Protein AF-A0A519FGU5-F1 (afdb_monomer)

Foldseek 3Di:
DVPVVVCVVCVVVCVVVCCVPVVVVVVVVVCCQWPDDPVCRPHTHGNGNVSVVCLVPPPVNVVVVVLVCCLVVLLVVLLVVVVVVVCVVLVDDDPCSVVVVCVQLVLLPDDLVNLVCCCQPAAQPCPHHPVVVVQVVVVHRRDNCCPPPVSVSSSVSSSSSD

Radius of gyration: 24.1 Å; Cα contacts (8 Å, |Δi|>4): 110; chains: 1; bounding box: 49×67×55 Å

Nearest PDB structures (foldseek):
  8hps-assembly1_A  TM=8.426E-01  e=1.536E-05  Mycolicibacterium smegmatis MC2 155
  8ja7-assembly1_A  TM=8.910E-01  e=4.739E-05  Mycobacterium tuberculosis H37Rv
  7cad-assembly1_A  TM=8.707E-01  e=2.489E-05  Mycolicibacterium smegmatis MC2 155
  8y5f-assembly1_C  TM=5.371E-01  e=7.427E-01  Escherichia coli
  8hpn-assembly1_B  TM=3.137E-01  e=3.920E+00  Mycolicibacterium smegmatis MC2 155

Sequence (162 aa):
MKRLLPRSLMAPAVLTLFLWMIVPLVMTIYFSFVNYNLLQPGERTFAGLENFHYFITDPDFWPSVANTLLLIGSVIVITVVLGVGLALLVNEPFPGQGIVRVLLISPFFVMPAVNALLWKHMMMNPIYGILADVWRAFGAQPVDWMTDLPLFSVILMVAWQW

Mean predicted aligned error: 6.42 Å

Structure (mmCIF, N/CA/C/O backbone):
data_AF-A0A519FGU5-F1
#
_entry.id   AF-A0A519FGU5-F1
#
loop_
_atom_site.group_PDB
_atom_site.id
_atom_site.type_symbol
_atom_site.label_atom_id
_atom_site.label_alt_id
_atom_site.label_comp_id
_atom_site.label_asym_id
_atom_site.label_entity_id
_atom_site.label_seq_id
_atom_site.pdbx_PDB_ins_code
_atom_site.Cartn_x
_atom_site.Cartn_y
_atom_site.Cartn_z
_atom_site.occupancy
_atom_site.B_iso_or_equiv
_atom_site.auth_seq_id
_atom_site.auth_comp_id
_atom_site.auth_asym_id
_atom_site.auth_atom_id
_atom_site.pdbx_PDB_model_num
ATOM 1 N N . MET A 1 1 ? 10.930 43.336 -11.722 1.00 56.72 1 MET A N 1
ATOM 2 C CA . MET A 1 1 ? 11.893 42.769 -10.741 1.00 56.72 1 MET A CA 1
ATOM 3 C C . MET A 1 1 ? 11.263 41.985 -9.576 1.00 56.72 1 MET A C 1
ATOM 5 O O . MET A 1 1 ? 11.883 41.028 -9.139 1.00 56.72 1 MET A O 1
ATOM 9 N N . LYS A 1 2 ? 10.031 42.270 -9.114 1.00 59.69 2 LYS A N 1
ATOM 10 C CA . LYS A 1 2 ? 9.394 41.591 -7.952 1.00 59.69 2 LYS A CA 1
ATOM 11 C C . LYS A 1 2 ? 9.115 40.070 -8.082 1.00 59.69 2 LYS A C 1
ATOM 13 O O . LYS A 1 2 ? 8.743 39.447 -7.101 1.00 59.69 2 LYS A O 1
ATOM 18 N N . ARG A 1 3 ? 9.305 39.457 -9.262 1.00 64.00 3 ARG A N 1
ATOM 19 C CA . ARG A 1 3 ? 9.135 38.001 -9.497 1.00 64.00 3 ARG A CA 1
ATOM 20 C C . ARG A 1 3 ? 10.451 37.222 -9.656 1.00 64.00 3 ARG A C 1
ATOM 22 O O . ARG A 1 3 ? 10.409 36.001 -9.735 1.00 64.00 3 ARG A O 1
ATOM 29 N N . LEU A 1 4 ? 11.599 37.905 -9.722 1.00 69.25 4 LEU A N 1
ATOM 30 C CA . LEU A 1 4 ? 12.907 37.258 -9.916 1.00 69.25 4 LEU A CA 1
ATOM 31 C C . LEU A 1 4 ? 13.472 36.714 -8.598 1.00 69.25 4 LEU A C 1
ATOM 33 O O . LEU A 1 4 ? 13.918 35.576 -8.576 1.00 69.25 4 LEU A O 1
ATOM 37 N N . LEU A 1 5 ? 13.341 37.474 -7.503 1.00 72.62 5 LEU A N 1
ATOM 38 C CA . LEU A 1 5 ? 13.802 37.076 -6.165 1.00 72.62 5 LEU A CA 1
ATOM 39 C C . LEU A 1 5 ? 13.162 35.765 -5.658 1.00 72.62 5 LEU A C 1
ATOM 41 O O . LEU A 1 5 ? 13.902 34.882 -5.236 1.00 72.62 5 LEU A O 1
ATOM 45 N N . PRO A 1 6 ? 11.832 35.550 -5.754 1.00 75.19 6 PRO A N 1
ATOM 46 C CA . PRO A 1 6 ? 11.240 34.273 -5.347 1.00 75.19 6 PRO A CA 1
ATOM 47 C C . PRO A 1 6 ? 11.722 33.094 -6.203 1.00 75.19 6 PRO A C 1
ATOM 49 O O . PRO A 1 6 ? 11.947 32.004 -5.690 1.00 75.19 6 PRO A O 1
ATOM 52 N N . ARG A 1 7 ? 11.919 33.302 -7.513 1.00 79.75 7 ARG A N 1
ATOM 53 C CA . ARG A 1 7 ? 12.374 32.250 -8.439 1.00 79.75 7 ARG A CA 1
ATOM 54 C C . ARG A 1 7 ? 13.822 31.850 -8.187 1.00 79.75 7 ARG A C 1
ATOM 56 O O . ARG A 1 7 ? 14.113 30.662 -8.201 1.00 79.75 7 ARG A O 1
ATOM 63 N N . SER A 1 8 ? 14.706 32.809 -7.915 1.00 83.31 8 SER A N 1
ATOM 64 C CA . SER A 1 8 ? 16.100 32.517 -7.568 1.00 83.31 8 SER A CA 1
ATOM 65 C C . SER A 1 8 ? 16.234 31.824 -6.212 1.00 83.31 8 SER A C 1
ATOM 67 O O . SER A 1 8 ? 17.121 30.998 -6.055 1.00 83.31 8 SER A O 1
ATOM 69 N N . LEU A 1 9 ? 15.340 32.109 -5.256 1.00 90.38 9 LEU A N 1
ATOM 70 C CA . LEU A 1 9 ? 15.316 31.424 -3.957 1.00 90.38 9 LEU A CA 1
ATOM 71 C C . LEU A 1 9 ? 14.767 29.990 -4.054 1.00 90.38 9 LEU A C 1
ATOM 73 O O . LEU A 1 9 ? 15.223 29.116 -3.327 1.00 90.38 9 LEU A O 1
ATOM 77 N N . MET A 1 10 ? 13.826 29.727 -4.969 1.00 91.00 10 MET A N 1
ATOM 78 C CA . MET A 1 10 ? 13.310 28.374 -5.228 1.00 91.00 10 MET A CA 1
ATOM 79 C C . MET A 1 10 ? 14.221 27.540 -6.140 1.00 91.00 10 MET A C 1
ATOM 81 O O . MET A 1 10 ? 14.167 26.312 -6.093 1.00 91.00 10 MET A O 1
ATOM 85 N N . ALA A 1 11 ? 15.054 28.183 -6.966 1.00 92.31 11 ALA A N 1
ATOM 86 C CA . ALA A 1 11 ? 15.873 27.508 -7.971 1.00 92.31 11 ALA A CA 1
ATOM 87 C C . ALA A 1 11 ? 16.759 26.375 -7.409 1.00 92.31 11 ALA A C 1
ATOM 89 O O . ALA A 1 11 ? 16.743 25.306 -8.014 1.00 92.31 11 ALA A O 1
ATOM 90 N N . PRO A 1 12 ? 17.461 26.513 -6.262 1.00 93.12 12 PRO A N 1
ATOM 91 C CA . PRO A 1 12 ? 18.288 25.432 -5.720 1.00 93.12 12 PRO A CA 1
ATOM 92 C C . PRO A 1 12 ? 17.474 24.202 -5.309 1.00 93.12 12 PRO A C 1
ATOM 94 O O . PRO A 1 12 ? 17.889 23.076 -5.575 1.00 93.12 12 PRO A O 1
ATOM 97 N N . ALA A 1 13 ? 16.294 24.404 -4.713 1.00 94.12 13 ALA A N 1
ATOM 98 C CA . ALA A 1 13 ? 15.415 23.314 -4.297 1.00 94.12 13 ALA A CA 1
ATOM 99 C C . ALA A 1 13 ? 14.816 22.598 -5.513 1.00 94.12 13 ALA A C 1
ATOM 101 O O . ALA A 1 13 ? 14.890 21.375 -5.609 1.00 94.12 13 ALA A O 1
ATOM 102 N N . VAL A 1 14 ? 14.288 23.361 -6.476 1.00 94.00 14 VAL A N 1
ATOM 103 C CA . VAL A 1 14 ? 13.708 22.810 -7.709 1.00 94.00 14 VAL A CA 1
ATOM 104 C C . VAL A 1 14 ? 14.760 22.054 -8.511 1.00 94.00 14 VAL A C 1
ATOM 106 O O . VAL A 1 14 ? 14.498 20.941 -8.950 1.00 94.00 14 VAL A O 1
ATOM 109 N N . LEU A 1 15 ? 15.953 22.625 -8.677 1.00 94.81 15 LEU A N 1
ATOM 110 C CA . LEU A 1 15 ? 17.024 22.003 -9.448 1.00 94.81 15 LEU A CA 1
ATOM 111 C C . LEU A 1 15 ? 17.525 20.721 -8.777 1.00 94.81 15 LEU A C 1
ATOM 113 O O . LEU A 1 15 ? 17.690 19.712 -9.454 1.00 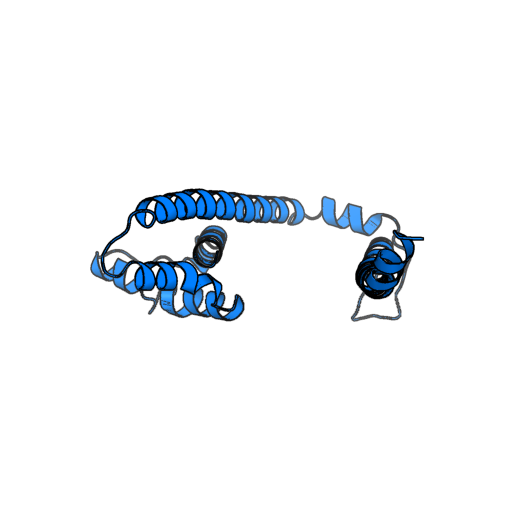94.81 15 LEU A O 1
ATOM 117 N N . THR A 1 16 ? 17.687 20.729 -7.451 1.00 95.31 16 THR A N 1
ATOM 118 C CA . THR A 1 16 ? 18.075 19.527 -6.696 1.00 95.31 16 THR A CA 1
ATOM 119 C C . THR A 1 16 ? 17.025 18.425 -6.818 1.00 95.31 16 THR A C 1
ATOM 121 O O . THR A 1 16 ? 17.368 17.303 -7.181 1.00 95.31 16 THR A O 1
ATOM 124 N N . LEU A 1 17 ? 15.745 18.735 -6.580 1.00 95.81 17 LEU A N 1
ATOM 125 C CA . LEU A 1 17 ? 14.655 17.759 -6.697 1.00 95.81 17 LEU A CA 1
ATOM 126 C C . LEU A 1 17 ? 14.515 17.231 -8.128 1.00 95.81 17 LEU A C 1
ATOM 128 O O . LEU A 1 17 ? 14.318 16.035 -8.333 1.00 95.81 17 LEU A O 1
ATOM 132 N N . PHE A 1 18 ? 14.654 18.112 -9.119 1.00 95.62 18 PHE A N 1
ATOM 133 C CA . PHE A 1 18 ? 14.574 17.740 -10.524 1.00 95.62 18 PHE A CA 1
ATOM 134 C C . PHE A 1 18 ? 15.705 16.791 -10.915 1.00 95.62 18 PHE A C 1
ATOM 136 O O . PHE A 1 18 ? 15.436 15.743 -11.496 1.00 95.62 18 PHE A O 1
ATOM 143 N N . LEU A 1 19 ? 16.952 17.113 -10.558 1.00 95.88 19 LEU A N 1
ATOM 144 C CA . LEU A 1 19 ? 18.099 16.244 -10.824 1.00 95.88 19 LEU A CA 1
ATOM 145 C C . LEU A 1 19 ? 17.962 14.899 -10.106 1.00 95.88 19 LEU A C 1
ATOM 147 O O . LEU A 1 19 ? 18.179 13.853 -10.715 1.00 95.88 19 LEU A O 1
ATOM 151 N N . TRP A 1 20 ? 17.537 14.921 -8.843 1.00 96.31 20 TRP A N 1
ATOM 152 C CA . TRP A 1 20 ? 17.330 13.711 -8.053 1.00 96.31 20 TRP A CA 1
ATOM 153 C C . TRP A 1 20 ? 16.271 12.781 -8.655 1.00 96.31 20 TRP A C 1
ATOM 155 O O . TRP A 1 20 ? 16.402 11.566 -8.559 1.00 96.31 20 TRP A O 1
ATOM 165 N N . MET A 1 21 ? 15.239 13.330 -9.298 1.00 95.75 21 MET A N 1
ATOM 166 C CA . MET A 1 21 ? 14.176 12.550 -9.934 1.00 95.75 21 MET A CA 1
ATOM 167 C C . MET A 1 21 ? 14.528 12.117 -11.365 1.00 95.75 21 MET A C 1
ATOM 169 O O . MET A 1 21 ? 14.253 10.982 -11.754 1.00 95.75 21 MET A O 1
ATOM 173 N N . ILE 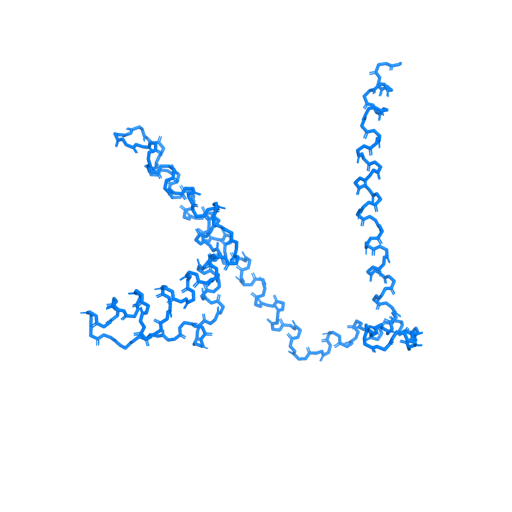A 1 22 ? 15.137 13.000 -12.165 1.00 96.44 22 ILE A N 1
ATOM 174 C CA . ILE A 1 22 ? 15.375 12.741 -13.592 1.00 96.44 22 ILE A CA 1
ATOM 175 C C . ILE A 1 22 ? 16.493 11.722 -13.813 1.00 96.44 22 ILE A C 1
ATOM 177 O O . ILE A 1 22 ? 16.404 10.917 -14.734 1.00 96.44 22 ILE A O 1
ATOM 181 N N . VAL A 1 23 ? 17.523 11.717 -12.962 1.00 95.94 23 VAL A N 1
ATOM 182 C CA . VAL A 1 23 ? 18.651 10.784 -13.077 1.00 95.94 23 VAL A CA 1
ATOM 183 C C . VAL A 1 23 ? 18.195 9.319 -12.968 1.00 95.94 23 VAL A C 1
ATOM 185 O O . VAL A 1 23 ? 18.435 8.571 -13.919 1.00 95.94 23 VAL A O 1
ATOM 188 N N . PRO A 1 24 ? 17.505 8.878 -11.895 1.00 95.75 24 PRO A N 1
ATOM 189 C CA . PRO A 1 24 ? 17.027 7.500 -11.800 1.00 95.75 24 PRO A CA 1
ATOM 190 C C . PRO A 1 24 ? 15.971 7.174 -12.858 1.00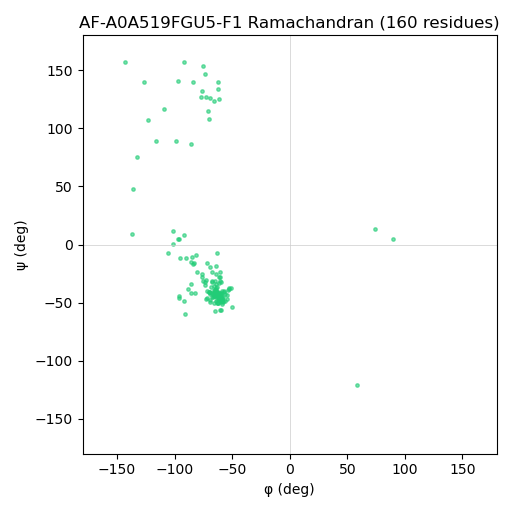 95.75 24 PRO A C 1
ATOM 192 O O . PRO A 1 24 ? 15.946 6.045 -13.342 1.00 95.75 24 PRO A O 1
ATOM 195 N N . LEU A 1 25 ? 15.145 8.139 -13.278 1.00 96.25 25 LEU A N 1
ATOM 196 C CA . LEU A 1 25 ? 14.184 7.933 -14.364 1.00 96.25 25 LEU A CA 1
ATOM 197 C C . LEU A 1 25 ? 14.894 7.614 -15.687 1.00 96.25 25 LEU A C 1
ATOM 199 O O . LEU A 1 25 ? 14.577 6.614 -16.326 1.00 96.25 25 LEU A O 1
ATOM 203 N N . VAL A 1 26 ? 15.882 8.423 -16.079 1.00 96.56 26 VAL A N 1
ATOM 204 C CA . VAL A 1 26 ? 16.668 8.196 -17.302 1.00 96.56 26 VAL A CA 1
ATOM 205 C C . VAL A 1 26 ? 17.423 6.870 -17.222 1.00 96.56 26 VAL A C 1
ATOM 207 O O . VAL A 1 26 ? 17.428 6.124 -18.197 1.00 96.56 26 VAL A O 1
ATOM 210 N N . MET A 1 27 ? 18.005 6.534 -16.065 1.00 93.56 27 MET A N 1
ATOM 211 C CA . MET A 1 27 ? 18.648 5.230 -15.859 1.00 93.56 27 MET A CA 1
ATOM 212 C C . MET A 1 27 ? 17.659 4.067 -15.989 1.00 93.56 27 MET A C 1
ATOM 214 O O . MET A 1 27 ? 17.979 3.078 -16.636 1.00 93.56 27 MET A O 1
ATOM 218 N N . THR A 1 28 ? 16.455 4.190 -15.428 1.00 93.50 28 THR A N 1
ATOM 219 C CA . THR A 1 28 ? 15.409 3.155 -15.510 1.00 93.50 28 THR A CA 1
ATOM 220 C C . THR A 1 28 ? 14.953 2.947 -16.950 1.00 93.50 28 THR A C 1
ATOM 222 O O . THR A 1 28 ? 14.836 1.810 -17.399 1.00 93.50 28 THR A O 1
ATOM 225 N N . ILE A 1 29 ? 14.753 4.039 -17.695 1.00 94.38 29 ILE A N 1
ATOM 226 C CA . ILE A 1 29 ? 14.435 3.982 -19.124 1.00 94.38 29 ILE A CA 1
ATOM 227 C C . ILE A 1 29 ? 15.592 3.335 -19.883 1.00 94.38 29 ILE A C 1
ATOM 229 O O . ILE A 1 29 ? 15.356 2.463 -20.698 1.00 94.38 29 ILE A O 1
ATOM 233 N N . TYR A 1 30 ? 16.843 3.699 -19.613 1.00 92.94 30 TYR A N 1
ATOM 234 C CA . TYR A 1 30 ? 17.988 3.070 -20.272 1.00 92.94 30 TYR A CA 1
ATOM 235 C C . TYR A 1 30 ? 18.072 1.560 -19.984 1.00 92.94 30 TYR A C 1
ATOM 237 O O . TYR A 1 30 ? 18.241 0.766 -20.910 1.00 92.94 30 TYR A O 1
ATOM 245 N N . PHE A 1 31 ? 17.911 1.151 -18.723 1.00 91.19 31 PHE A N 1
ATOM 246 C CA . PHE A 1 31 ? 17.956 -0.257 -18.326 1.00 91.19 31 PHE A CA 1
ATOM 247 C C . PHE A 1 31 ? 16.781 -1.076 -18.859 1.00 91.19 31 PHE A C 1
ATOM 249 O O . PHE A 1 31 ? 16.940 -2.277 -19.039 1.00 91.19 31 PHE A O 1
ATOM 256 N N . SER A 1 32 ? 15.637 -0.469 -19.182 1.00 92.62 32 SER A N 1
ATOM 257 C CA . SER A 1 32 ? 14.532 -1.219 -19.788 1.00 92.62 32 SER A CA 1
ATOM 258 C C . SER A 1 32 ? 14.826 -1.684 -21.222 1.00 92.62 32 SER A C 1
ATOM 260 O O . SER A 1 32 ? 14.207 -2.649 -21.662 1.00 92.62 32 SER A O 1
ATOM 262 N N . PHE A 1 33 ? 15.804 -1.092 -21.925 1.00 93.94 33 PHE A N 1
ATOM 263 C CA . PHE A 1 33 ? 16.210 -1.497 -23.286 1.00 93.94 33 PHE A CA 1
ATOM 264 C C . PHE A 1 33 ? 17.488 -2.350 -23.344 1.00 93.94 33 PHE A C 1
ATOM 266 O O . PHE A 1 33 ? 17.952 -2.703 -24.432 1.00 93.94 33 PHE A O 1
ATOM 273 N N . VAL A 1 34 ? 18.104 -2.658 -22.204 1.00 91.94 34 VAL A N 1
ATOM 274 C CA . VAL A 1 34 ? 19.391 -3.366 -22.131 1.00 91.94 34 VAL A CA 1
ATOM 275 C C . VAL A 1 34 ? 19.239 -4.579 -21.226 1.00 91.94 34 VAL A C 1
ATOM 277 O O . VAL A 1 34 ? 18.612 -4.498 -20.174 1.00 91.94 34 VAL A O 1
ATOM 280 N N . ASN A 1 35 ? 19.843 -5.701 -21.605 1.00 88.50 35 ASN A N 1
ATOM 281 C CA . ASN A 1 35 ? 19.983 -6.837 -20.704 1.00 88.50 35 ASN A CA 1
ATOM 282 C C . ASN A 1 35 ? 20.996 -6.465 -19.626 1.00 88.50 35 ASN A C 1
ATOM 284 O O . ASN A 1 35 ? 22.187 -6.312 -19.901 1.00 88.50 35 ASN A O 1
ATOM 288 N N . TYR A 1 36 ? 20.503 -6.248 -18.409 1.00 85.12 36 TYR A N 1
ATOM 289 C CA . TYR A 1 36 ? 21.318 -5.810 -17.288 1.00 85.12 36 TYR A CA 1
ATOM 290 C C . TYR A 1 36 ? 21.209 -6.790 -16.124 1.00 85.12 36 TYR A C 1
ATOM 292 O O . TYR A 1 36 ? 20.202 -6.831 -15.419 1.00 85.12 36 TYR A O 1
ATOM 300 N N . ASN A 1 37 ? 22.275 -7.558 -15.901 1.00 83.75 37 ASN A N 1
ATOM 301 C CA . ASN A 1 37 ? 22.388 -8.467 -14.769 1.00 83.75 37 ASN A CA 1
ATOM 302 C C . ASN A 1 37 ? 23.414 -7.930 -13.761 1.00 83.75 37 ASN A C 1
ATOM 304 O O . ASN A 1 37 ? 24.606 -7.832 -14.052 1.00 83.75 37 ASN A O 1
ATOM 308 N N . LEU A 1 38 ? 22.958 -7.615 -12.547 1.00 83.56 38 LEU A N 1
ATOM 309 C CA . LEU A 1 38 ? 23.820 -7.137 -11.458 1.00 83.56 38 LEU A CA 1
ATOM 310 C C . LEU A 1 38 ? 24.890 -8.164 -11.049 1.00 83.56 38 LEU A C 1
ATOM 312 O O . LEU A 1 38 ? 25.956 -7.774 -10.578 1.00 83.56 38 LEU A O 1
ATOM 316 N N . LEU A 1 39 ? 24.620 -9.459 -11.242 1.00 86.88 39 LEU A N 1
ATOM 317 C CA . LEU A 1 39 ? 25.543 -10.555 -10.933 1.00 86.88 39 LEU A CA 1
ATOM 318 C C . LEU A 1 39 ? 26.564 -10.802 -12.054 1.00 86.88 39 LEU A C 1
ATOM 320 O O . LEU A 1 39 ? 27.580 -11.451 -11.816 1.00 86.88 39 LEU A O 1
ATOM 324 N N . GLN A 1 40 ? 26.320 -10.278 -13.259 1.00 82.44 40 GLN A N 1
ATOM 325 C CA . GLN A 1 40 ? 27.208 -10.400 -14.420 1.00 82.44 40 GLN A CA 1
ATOM 326 C C . GLN A 1 40 ? 27.391 -9.030 -15.096 1.00 82.44 40 GLN A C 1
ATOM 328 O O . GLN A 1 40 ? 26.841 -8.773 -16.166 1.00 82.44 40 GLN A O 1
ATOM 333 N N . PRO A 1 41 ? 28.195 -8.123 -14.503 1.00 73.88 41 PRO A N 1
ATOM 334 C CA . PRO A 1 41 ? 28.282 -6.727 -14.945 1.00 73.88 41 PRO A CA 1
ATOM 335 C C . PRO A 1 41 ? 28.843 -6.529 -16.363 1.00 73.88 41 PRO A C 1
ATOM 337 O O . PRO A 1 41 ? 28.689 -5.442 -16.926 1.00 73.88 41 PRO A O 1
ATOM 340 N N . GLY A 1 42 ? 29.535 -7.545 -16.893 1.00 72.06 42 GLY A N 1
ATOM 341 C CA . GLY A 1 42 ? 30.209 -7.529 -18.193 1.00 72.06 42 GLY A CA 1
ATOM 342 C C . GLY A 1 42 ? 29.311 -7.861 -19.386 1.00 72.06 42 GLY A C 1
ATOM 343 O O . GLY A 1 42 ? 29.674 -7.532 -20.512 1.00 72.06 42 GLY A O 1
ATOM 344 N N . GLU A 1 43 ? 28.135 -8.449 -19.162 1.00 68.56 43 GLU A N 1
ATOM 345 C CA . GLU A 1 43 ? 27.181 -8.757 -20.229 1.00 68.56 43 GLU A CA 1
ATOM 346 C C . GLU A 1 43 ? 26.099 -7.679 -20.274 1.00 68.56 43 GLU A C 1
ATOM 348 O O . GLU A 1 43 ? 25.076 -7.755 -19.599 1.00 68.56 43 GLU A O 1
ATOM 353 N N . ARG A 1 44 ? 26.355 -6.625 -21.057 1.00 77.12 44 ARG A N 1
ATOM 354 C CA . ARG A 1 44 ? 25.367 -5.583 -21.363 1.00 77.12 44 ARG A CA 1
ATOM 355 C C . ARG A 1 44 ? 25.069 -5.602 -22.852 1.00 77.12 44 ARG A C 1
ATOM 357 O O . ARG A 1 44 ? 25.733 -4.918 -23.629 1.00 77.12 44 ARG A O 1
ATOM 364 N N . THR A 1 45 ? 24.092 -6.403 -23.253 1.00 85.06 45 THR A N 1
ATOM 365 C CA . THR A 1 45 ? 23.619 -6.445 -24.641 1.00 85.06 45 THR A CA 1
ATOM 366 C C . THR A 1 45 ? 22.383 -5.567 -24.797 1.00 85.06 45 THR A C 1
ATOM 368 O O . THR A 1 45 ? 21.536 -5.489 -23.908 1.00 85.06 45 THR A O 1
ATOM 371 N N . PHE A 1 46 ? 22.288 -4.851 -25.918 1.00 90.25 46 PHE A N 1
ATOM 372 C CA . PHE A 1 46 ? 21.089 -4.080 -26.234 1.00 90.25 46 PHE A CA 1
ATOM 373 C C . PHE A 1 46 ? 19.954 -5.049 -26.585 1.00 90.25 46 PHE A C 1
ATOM 375 O O . PHE A 1 46 ? 20.052 -5.770 -27.575 1.00 90.25 46 PHE A O 1
ATOM 382 N N . ALA A 1 47 ? 18.907 -5.065 -25.761 1.00 88.94 47 ALA A N 1
ATOM 383 C CA . ALA A 1 47 ? 17.769 -5.9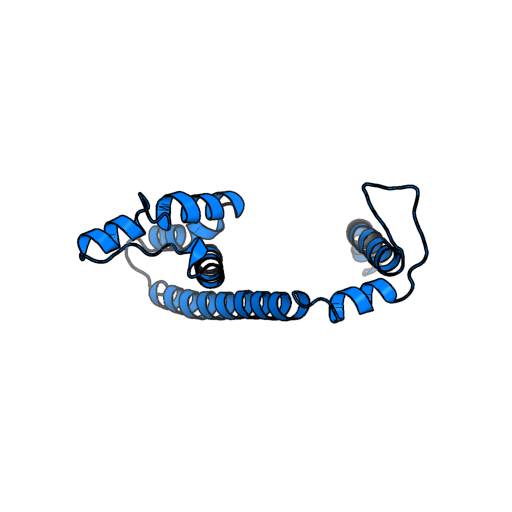81 -25.856 1.00 88.94 47 ALA A CA 1
ATOM 384 C C . ALA A 1 47 ? 16.580 -5.366 -26.620 1.00 88.94 47 ALA A C 1
ATOM 386 O O . ALA A 1 47 ? 15.611 -6.045 -26.958 1.00 88.94 47 ALA A O 1
ATOM 387 N N . GLY A 1 48 ? 16.613 -4.055 -26.889 1.00 91.81 48 GLY A N 1
ATOM 388 C CA . GLY A 1 48 ? 15.505 -3.357 -27.536 1.00 91.81 48 GLY A CA 1
ATOM 389 C C . GLY A 1 48 ? 14.216 -3.494 -26.720 1.00 91.81 48 GLY A C 1
ATOM 390 O O . GLY A 1 48 ? 14.168 -3.076 -25.569 1.00 91.81 48 GLY A O 1
ATOM 391 N N . LEU A 1 49 ? 13.165 -4.067 -27.314 1.00 94.12 49 LEU A N 1
ATOM 392 C CA . LEU A 1 49 ? 11.862 -4.261 -26.658 1.00 94.12 49 LEU A CA 1
ATOM 393 C C . LEU A 1 49 ? 11.669 -5.654 -26.039 1.00 94.12 49 LEU A C 1
ATOM 395 O O . LEU A 1 49 ? 10.584 -5.949 -25.538 1.00 94.12 49 LEU A O 1
ATOM 399 N N . GLU A 1 50 ? 12.693 -6.506 -26.058 1.00 93.00 50 GLU A N 1
ATOM 400 C CA . GLU A 1 50 ? 12.599 -7.889 -25.580 1.00 93.00 50 GLU A CA 1
ATOM 401 C C . GLU A 1 50 ? 12.174 -7.972 -24.107 1.00 93.00 50 GLU A C 1
ATOM 403 O O . GLU A 1 50 ? 11.286 -8.752 -23.774 1.00 93.00 50 GLU A O 1
ATOM 408 N N . ASN A 1 51 ? 12.694 -7.083 -23.253 1.00 92.31 51 ASN A N 1
ATOM 409 C CA . ASN A 1 51 ? 12.299 -6.991 -21.843 1.00 92.31 51 ASN A CA 1
ATOM 410 C C . ASN A 1 51 ? 10.787 -6.761 -21.668 1.00 92.31 51 ASN A C 1
ATOM 412 O O . ASN A 1 51 ? 10.158 -7.364 -20.804 1.00 92.31 51 ASN A O 1
ATOM 416 N N . PHE A 1 52 ? 10.176 -5.913 -22.503 1.00 93.12 52 PHE A N 1
ATOM 417 C CA . PHE A 1 52 ? 8.737 -5.640 -22.435 1.00 93.12 52 PHE A CA 1
ATOM 418 C C . PHE A 1 52 ? 7.909 -6.828 -22.921 1.00 93.12 52 PHE A C 1
ATOM 420 O O . PHE A 1 52 ? 6.883 -7.143 -22.319 1.00 93.12 52 PHE A O 1
ATOM 427 N N . HIS A 1 53 ? 8.357 -7.491 -23.992 1.00 94.00 53 HIS A N 1
ATOM 428 C CA . HIS A 1 53 ? 7.721 -8.714 -24.472 1.00 94.00 53 HIS A CA 1
ATOM 429 C C . HIS A 1 53 ? 7.764 -9.796 -23.391 1.00 94.00 53 HIS A C 1
ATOM 431 O O . HIS A 1 53 ? 6.715 -10.338 -23.058 1.00 94.00 53 HIS A O 1
ATOM 437 N N . TYR A 1 54 ? 8.938 -10.024 -22.789 1.00 91.56 54 TYR A N 1
ATOM 438 C CA . TYR A 1 54 ? 9.131 -10.962 -21.686 1.00 91.56 54 TYR A CA 1
ATOM 439 C C . TYR A 1 54 ? 8.105 -10.734 -20.569 1.00 91.56 54 TYR A C 1
ATOM 441 O O . TYR A 1 54 ? 7.354 -11.654 -20.258 1.00 91.56 54 TYR A O 1
ATOM 449 N N . PHE A 1 55 ? 7.985 -9.501 -20.053 1.00 89.00 55 PHE A N 1
ATOM 450 C CA . PHE A 1 55 ? 7.022 -9.179 -18.993 1.00 89.00 55 PHE A CA 1
ATOM 451 C C . PHE A 1 55 ? 5.569 -9.453 -19.386 1.00 89.00 55 PHE A C 1
ATOM 453 O O . PHE A 1 55 ? 4.818 -9.994 -18.587 1.00 89.00 55 PHE A O 1
ATOM 460 N N . ILE A 1 56 ? 5.145 -9.089 -20.597 1.00 93.56 56 ILE A N 1
ATOM 461 C CA . ILE A 1 56 ? 3.741 -9.254 -21.008 1.00 93.56 56 ILE A CA 1
ATOM 462 C C . ILE A 1 56 ? 3.397 -10.730 -21.259 1.00 93.56 56 ILE A C 1
ATOM 464 O O . ILE A 1 56 ? 2.244 -11.127 -21.075 1.00 93.56 56 ILE A O 1
ATOM 468 N N . THR A 1 57 ? 4.376 -11.529 -21.688 1.00 95.00 57 THR A N 1
ATOM 469 C CA . THR A 1 57 ? 4.216 -12.977 -21.893 1.00 95.00 57 THR A CA 1
ATOM 470 C C . THR A 1 57 ? 4.422 -13.808 -20.632 1.00 95.00 57 THR A C 1
ATOM 472 O O . THR A 1 57 ? 4.118 -15.000 -20.648 1.00 95.00 57 THR A O 1
ATOM 475 N N . ASP A 1 58 ? 4.932 -13.205 -19.559 1.00 95.31 58 ASP A N 1
ATOM 476 C CA . ASP A 1 58 ? 5.127 -13.877 -18.282 1.00 95.31 58 ASP A CA 1
ATOM 477 C C . ASP A 1 58 ? 3.753 -14.251 -17.681 1.00 95.31 58 ASP A C 1
ATOM 479 O O . ASP A 1 58 ? 2.892 -13.374 -17.516 1.00 95.31 58 ASP A O 1
ATOM 483 N N . PRO A 1 59 ? 3.510 -15.539 -17.368 1.00 95.94 59 PRO A N 1
ATOM 484 C CA . PRO A 1 59 ? 2.235 -15.985 -16.810 1.00 95.94 59 PRO A CA 1
ATOM 485 C C . PRO A 1 59 ? 1.897 -15.324 -15.465 1.00 95.94 59 PRO A C 1
ATOM 487 O O . PRO A 1 59 ? 0.713 -15.210 -15.136 1.00 95.94 59 PRO A O 1
ATOM 490 N N . ASP A 1 60 ? 2.891 -14.837 -14.719 1.00 95.75 60 ASP A N 1
ATOM 491 C CA . ASP A 1 60 ? 2.709 -14.234 -13.398 1.00 95.75 60 ASP A CA 1
ATOM 492 C C . ASP A 1 60 ? 2.467 -12.716 -13.456 1.00 95.75 60 ASP A C 1
ATOM 494 O O . ASP A 1 60 ? 2.029 -12.115 -12.464 1.00 95.75 60 ASP A O 1
ATOM 498 N N . PHE A 1 61 ? 2.680 -12.071 -14.609 1.00 95.62 61 PHE A N 1
ATOM 499 C CA . PHE A 1 61 ? 2.563 -10.617 -14.743 1.00 95.62 61 PHE A CA 1
ATOM 500 C C . PHE A 1 61 ? 1.134 -10.112 -14.514 1.00 95.62 61 PHE A C 1
ATOM 502 O O . PHE A 1 61 ? 0.890 -9.297 -13.620 1.00 95.62 61 PHE A O 1
ATOM 509 N N . TRP A 1 62 ? 0.162 -10.608 -15.285 1.00 96.06 62 TRP A N 1
ATOM 510 C CA . TRP A 1 62 ? -1.232 -10.162 -15.173 1.00 96.06 62 TRP A CA 1
ATOM 511 C C . TRP A 1 62 ? -1.877 -10.502 -13.821 1.00 96.06 62 TRP A C 1
ATOM 513 O O . TRP A 1 62 ? -2.534 -9.618 -13.259 1.00 96.06 62 TRP A O 1
ATOM 523 N N . PRO A 1 63 ? -1.667 -11.701 -13.238 1.00 95.94 63 PRO A N 1
ATOM 524 C CA . PRO A 1 63 ? -2.081 -11.980 -11.865 1.00 95.94 63 PRO A CA 1
ATOM 525 C C . PRO A 1 63 ? -1.484 -11.000 -10.848 1.00 95.94 63 PRO A C 1
ATOM 527 O O . PRO A 1 63 ? -2.201 -10.509 -9.976 1.00 95.94 63 PRO A O 1
ATOM 530 N N . SER A 1 64 ? -0.200 -10.649 -10.975 1.00 95.75 64 SER A N 1
ATOM 531 C CA . SER A 1 64 ? 0.461 -9.690 -10.077 1.00 95.75 64 SER A CA 1
ATOM 532 C C . SER A 1 64 ? -0.123 -8.278 -10.192 1.00 95.75 64 SER A C 1
ATOM 534 O O . SER A 1 64 ? -0.353 -7.609 -9.176 1.00 95.75 64 SER A O 1
ATOM 536 N N . VAL A 1 65 ? -0.427 -7.832 -11.415 1.00 96.62 65 VAL A N 1
ATOM 537 C CA . VAL A 1 65 ? -1.107 -6.550 -11.666 1.00 96.62 65 VAL A CA 1
ATOM 538 C C . VAL A 1 65 ? -2.506 -6.554 -11.047 1.00 96.62 65 VAL A C 1
ATOM 540 O O . VAL A 1 65 ? -2.856 -5.618 -10.326 1.00 96.62 65 VAL A O 1
ATOM 543 N N . ALA A 1 66 ? -3.289 -7.613 -11.265 1.00 97.50 66 ALA A N 1
ATOM 544 C CA . ALA A 1 66 ? -4.627 -7.745 -10.695 1.00 97.50 66 ALA A CA 1
ATOM 545 C C . ALA A 1 66 ? -4.597 -7.742 -9.158 1.00 97.50 66 ALA A C 1
ATOM 547 O O . ALA A 1 66 ? -5.351 -6.994 -8.538 1.00 97.50 66 ALA A O 1
ATOM 548 N N . ASN A 1 67 ? -3.683 -8.496 -8.540 1.00 97.00 67 ASN A N 1
ATOM 549 C CA . ASN A 1 67 ? -3.498 -8.510 -7.087 1.00 97.00 67 ASN A CA 1
ATOM 550 C C . ASN A 1 67 ? -3.140 -7.123 -6.540 1.00 97.00 67 ASN A C 1
ATOM 552 O O . ASN A 1 67 ? -3.698 -6.701 -5.530 1.00 97.00 67 ASN A O 1
ATOM 556 N N . THR A 1 68 ? -2.261 -6.385 -7.223 1.00 97.56 68 THR A N 1
ATOM 557 C CA . THR A 1 68 ? -1.878 -5.022 -6.821 1.00 97.56 68 THR A CA 1
ATOM 558 C C . THR A 1 68 ? -3.059 -4.057 -6.913 1.00 97.56 68 THR A C 1
ATOM 560 O O . THR A 1 68 ? -3.297 -3.278 -5.990 1.00 97.56 68 THR A O 1
ATOM 563 N N . LEU A 1 69 ? -3.838 -4.124 -7.997 1.00 98.25 69 LEU A N 1
ATOM 564 C CA . LEU A 1 69 ? -5.033 -3.295 -8.170 1.00 98.25 69 LEU A CA 1
ATOM 565 C C . LEU A 1 69 ? -6.107 -3.623 -7.130 1.00 98.25 69 LEU A C 1
ATOM 567 O O . LEU A 1 69 ? -6.696 -2.708 -6.554 1.00 98.25 69 LEU A O 1
ATOM 571 N N . LEU A 1 70 ? -6.333 -4.909 -6.855 1.00 98.25 70 LEU A N 1
ATOM 572 C CA . LEU A 1 70 ? -7.259 -5.358 -5.817 1.00 98.25 70 LEU A CA 1
ATOM 573 C C . LEU A 1 70 ? -6.805 -4.909 -4.429 1.00 98.25 70 LEU A C 1
ATOM 575 O O . LEU A 1 70 ? -7.638 -4.445 -3.652 1.00 98.25 70 LEU A O 1
ATOM 579 N N . LEU A 1 71 ? -5.507 -4.990 -4.129 1.00 98.00 71 LEU A N 1
ATOM 580 C CA . LEU A 1 71 ? -4.939 -4.507 -2.873 1.00 98.00 71 LEU A CA 1
ATOM 581 C C . LEU A 1 71 ? -5.202 -3.011 -2.706 1.00 98.00 71 LEU A C 1
ATOM 583 O O . LEU A 1 71 ? -5.825 -2.609 -1.725 1.00 98.00 71 LEU A O 1
ATOM 587 N N . ILE A 1 72 ? -4.773 -2.193 -3.671 1.00 97.88 72 ILE A N 1
ATOM 588 C CA . ILE A 1 72 ? -4.907 -0.731 -3.600 1.00 97.88 72 ILE A CA 1
ATOM 589 C C . ILE A 1 72 ? -6.382 -0.332 -3.528 1.00 97.88 72 ILE A C 1
ATOM 591 O O . ILE A 1 72 ? -6.764 0.455 -2.663 1.00 97.88 72 ILE A O 1
ATOM 595 N N . GLY A 1 73 ? -7.220 -0.893 -4.402 1.00 98.38 73 GLY A N 1
ATOM 596 C CA . GLY A 1 73 ? -8.650 -0.597 -4.438 1.00 98.38 73 GLY A CA 1
ATOM 597 C C . GLY A 1 73 ? -9.349 -0.957 -3.128 1.00 98.38 73 GLY A C 1
ATOM 598 O O . GLY A 1 73 ? -10.082 -0.134 -2.582 1.00 98.38 73 GLY A O 1
ATOM 599 N N . SER A 1 74 ? -9.078 -2.146 -2.583 1.00 98.31 74 SER A N 1
ATOM 600 C CA . SER A 1 74 ? -9.683 -2.594 -1.323 1.00 98.31 74 SER A CA 1
ATOM 601 C C . SER A 1 74 ? -9.2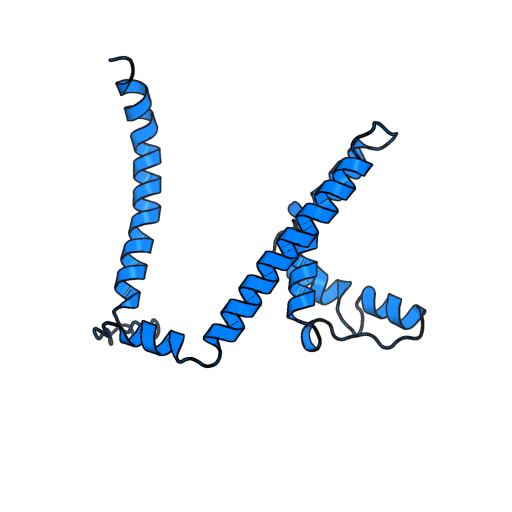33 -1.738 -0.146 1.00 98.31 74 SER A C 1
ATOM 603 O O . SER A 1 74 ? -10.070 -1.314 0.647 1.00 98.31 74 SER A O 1
ATOM 605 N N . VAL A 1 75 ? -7.933 -1.433 -0.053 1.00 98.06 75 VAL A N 1
ATOM 606 C CA . VAL A 1 75 ? -7.395 -0.566 1.003 1.00 98.06 75 VAL A CA 1
ATOM 607 C C . VAL A 1 75 ? -8.049 0.810 0.943 1.00 98.06 75 VAL A C 1
ATOM 609 O O . VAL A 1 75 ? -8.556 1.260 1.961 1.00 98.06 75 VAL A O 1
ATOM 612 N N . ILE A 1 76 ? -8.117 1.449 -0.231 1.00 98.19 76 ILE A N 1
ATOM 613 C CA . ILE A 1 76 ? -8.747 2.772 -0.381 1.00 98.19 76 ILE A CA 1
ATOM 614 C C . ILE A 1 76 ? -10.217 2.737 0.042 1.00 98.19 76 ILE A C 1
ATOM 616 O O . ILE A 1 76 ? -10.671 3.621 0.764 1.00 98.19 76 ILE A O 1
ATOM 620 N N . VAL A 1 77 ? -10.974 1.728 -0.396 1.00 98.38 77 VAL A N 1
ATOM 621 C CA . VAL A 1 77 ? -12.391 1.611 -0.028 1.00 98.38 77 VAL A CA 1
ATOM 622 C C . VAL A 1 77 ? -12.541 1.467 1.486 1.00 98.38 77 VAL A C 1
ATOM 624 O O . VAL A 1 77 ? -13.348 2.177 2.084 1.00 98.38 77 VAL A O 1
ATOM 627 N N . ILE A 1 78 ? -11.749 0.596 2.116 1.00 97.81 78 ILE A N 1
ATOM 628 C CA . ILE A 1 78 ? -11.806 0.362 3.562 1.00 97.81 78 ILE A CA 1
ATOM 629 C C . ILE A 1 78 ? -11.424 1.630 4.333 1.00 97.81 78 ILE A C 1
ATOM 631 O O . ILE A 1 78 ? -12.183 2.050 5.205 1.00 97.81 78 ILE A O 1
ATOM 635 N N . THR A 1 79 ? -10.296 2.263 4.008 1.00 96.19 79 THR A N 1
ATOM 636 C CA . THR A 1 79 ? -9.788 3.423 4.759 1.00 96.19 79 THR A CA 1
ATOM 637 C C . THR A 1 79 ? -10.670 4.652 4.583 1.00 96.19 79 THR A C 1
ATOM 639 O O . THR A 1 79 ? -10.915 5.368 5.550 1.00 96.19 79 THR A O 1
ATOM 642 N N . VAL A 1 80 ? -11.235 4.881 3.394 1.00 97.06 80 VAL A N 1
ATOM 643 C CA . VAL A 1 80 ? -12.169 5.996 3.176 1.00 97.06 80 VAL A CA 1
ATOM 644 C C . VAL A 1 80 ? -13.483 5.752 3.911 1.00 97.06 80 VAL A C 1
ATOM 646 O O . VAL A 1 80 ? -13.946 6.633 4.633 1.00 97.06 80 VAL A O 1
ATOM 649 N N . VAL A 1 81 ? -14.089 4.569 3.767 1.00 97.81 81 VAL A N 1
ATOM 650 C CA . VAL A 1 81 ? -15.387 4.276 4.396 1.00 97.81 81 VAL A CA 1
ATOM 651 C C . VAL A 1 81 ? -15.265 4.260 5.919 1.00 97.81 81 VAL A C 1
ATOM 653 O O . VAL A 1 81 ? -16.033 4.944 6.600 1.00 97.81 81 VAL A O 1
ATOM 656 N N . LEU A 1 82 ? -14.292 3.523 6.464 1.00 95.94 82 LEU A N 1
ATOM 657 C CA . LEU A 1 82 ? -14.082 3.453 7.910 1.00 95.94 82 LEU A CA 1
ATOM 658 C C . LEU A 1 82 ? -13.551 4.771 8.468 1.00 95.94 82 LEU A C 1
ATOM 660 O O . LEU A 1 82 ? -14.024 5.206 9.513 1.00 95.94 82 LEU A O 1
ATOM 664 N N . GLY A 1 83 ? -12.631 5.438 7.772 1.00 94.94 83 GLY A N 1
ATOM 665 C CA . GLY A 1 83 ? -12.076 6.721 8.196 1.00 94.94 83 GLY A CA 1
ATOM 666 C C . GLY A 1 83 ? -13.146 7.805 8.288 1.00 94.94 83 GLY A C 1
ATOM 667 O O . GLY A 1 83 ? -13.231 8.495 9.303 1.00 94.94 83 GLY A O 1
ATOM 668 N N . VAL A 1 84 ? -14.028 7.908 7.288 1.00 96.31 84 VAL A N 1
ATOM 669 C CA . VAL A 1 84 ? -15.176 8.828 7.338 1.00 96.31 84 VAL A CA 1
ATOM 670 C C . VAL A 1 84 ? -16.157 8.417 8.436 1.00 96.31 84 VAL A C 1
ATOM 672 O O . VAL A 1 84 ? -16.595 9.273 9.203 1.00 96.31 84 VAL A O 1
ATOM 675 N N . GLY A 1 85 ? -16.472 7.124 8.568 1.00 95.69 85 GLY A N 1
ATOM 676 C CA . GLY A 1 85 ? -17.361 6.628 9.623 1.00 95.69 85 GLY A CA 1
ATOM 677 C C . GLY A 1 85 ? -16.860 6.972 11.030 1.00 95.69 85 GLY A C 1
ATOM 678 O O . GLY A 1 85 ? -17.598 7.539 11.835 1.00 95.69 85 GLY A O 1
ATOM 679 N N . LEU A 1 86 ? -15.584 6.704 11.309 1.00 94.12 86 LEU A N 1
ATOM 680 C CA . LEU A 1 86 ? -14.936 7.046 12.575 1.00 94.12 86 LEU A CA 1
ATOM 681 C C . LEU A 1 86 ? -14.842 8.563 12.779 1.00 94.12 86 LEU A C 1
ATOM 683 O O . LEU A 1 86 ? -15.077 9.042 13.889 1.00 94.12 86 LEU A O 1
ATOM 687 N N . ALA A 1 87 ? -14.555 9.334 11.727 1.00 94.00 87 ALA A N 1
ATOM 688 C CA . ALA A 1 87 ? -14.512 10.792 11.807 1.00 94.00 87 ALA A CA 1
ATOM 689 C C . ALA A 1 87 ? -15.868 11.380 12.218 1.00 94.00 87 ALA A C 1
ATOM 691 O O . ALA A 1 87 ? -15.906 12.269 13.067 1.00 94.00 87 ALA A O 1
ATOM 692 N N . LEU A 1 88 ? -16.974 10.852 11.680 1.00 95.12 88 LEU A N 1
ATOM 693 C CA . LEU A 1 88 ? -18.327 11.259 12.065 1.00 95.12 88 LEU A CA 1
ATOM 694 C C . LEU A 1 88 ? -18.637 10.905 13.526 1.00 95.12 88 LEU A C 1
ATOM 696 O O . LEU A 1 88 ? -19.194 11.733 14.244 1.00 95.12 88 LEU A O 1
ATOM 700 N N . LEU A 1 89 ? -18.229 9.718 13.992 1.00 93.00 89 LEU A N 1
ATOM 701 C CA . LEU A 1 89 ? -18.426 9.293 15.385 1.00 93.00 89 LEU A CA 1
ATOM 702 C C . LEU A 1 89 ? -17.656 10.161 16.387 1.00 93.00 89 LEU A C 1
ATOM 704 O O . LEU A 1 89 ? -18.126 10.386 17.500 1.00 93.00 89 LEU A O 1
ATOM 708 N N . VAL A 1 90 ? -16.477 10.654 16.001 1.00 94.19 90 VAL A N 1
ATOM 709 C CA . VAL A 1 90 ? -15.594 11.449 16.872 1.00 94.19 90 VAL A CA 1
ATOM 710 C C . VAL A 1 90 ? -15.695 12.956 16.577 1.00 94.19 90 VAL A C 1
ATOM 712 O O . VAL A 1 90 ? -14.882 13.755 17.061 1.00 94.19 90 VAL A O 1
ATOM 715 N N . ASN A 1 91 ? -16.695 13.369 15.794 1.00 93.12 91 ASN A N 1
ATOM 716 C CA . ASN A 1 91 ? -16.918 14.769 15.444 1.00 93.12 91 ASN A CA 1
ATOM 717 C C . ASN A 1 91 ? -1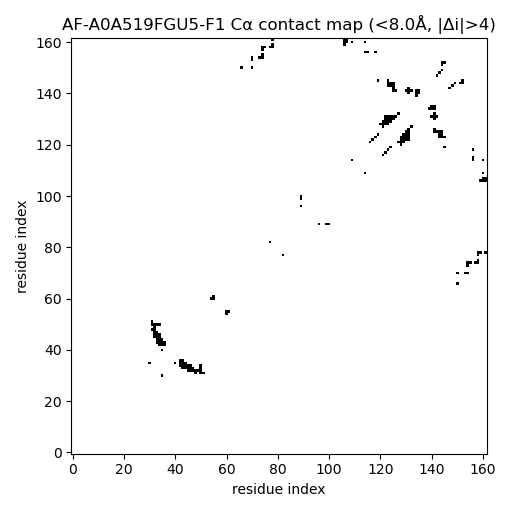7.451 15.576 16.638 1.00 93.12 91 ASN A C 1
ATOM 719 O O . ASN A 1 91 ? -16.926 16.647 16.940 1.00 93.12 91 ASN A O 1
ATOM 723 N N . GLU A 1 92 ? -18.441 15.034 17.348 1.00 90.94 92 GLU A N 1
ATOM 724 C CA . GLU A 1 92 ? -19.067 15.700 18.494 1.00 90.94 92 GLU A CA 1
ATOM 725 C C . GLU A 1 92 ? -18.157 15.700 19.736 1.00 90.94 92 GLU A C 1
ATOM 727 O O . GLU A 1 92 ? -17.387 14.756 19.943 1.00 90.94 92 GLU A O 1
ATOM 732 N N . PRO A 1 93 ? -18.214 16.743 20.584 1.00 90.62 93 PRO A N 1
ATOM 733 C CA . PRO A 1 93 ? -17.430 16.801 21.808 1.00 90.62 93 PRO A CA 1
ATOM 734 C C . PRO A 1 93 ? -17.975 15.829 22.864 1.00 90.62 93 PRO A C 1
ATOM 736 O O . PRO A 1 93 ? -19.146 15.875 23.234 1.00 90.62 93 PRO A O 1
ATOM 739 N N . PHE A 1 94 ? -17.103 14.977 23.405 1.00 94.81 94 PHE A N 1
ATOM 740 C CA . PHE A 1 94 ? -17.415 14.056 24.503 1.00 94.81 94 PHE A CA 1
ATOM 741 C C . PHE A 1 94 ? -16.216 13.920 25.462 1.00 94.81 94 PHE A C 1
ATOM 743 O O . PHE A 1 94 ? -15.071 14.187 25.073 1.00 94.81 94 PHE A O 1
ATOM 750 N N . PRO A 1 95 ? -16.429 13.527 26.733 1.00 92.62 95 PRO A N 1
ATOM 751 C CA . PRO A 1 95 ? -15.332 13.375 27.686 1.00 92.62 95 PRO A CA 1
ATOM 752 C C . PRO A 1 95 ? -14.332 12.305 27.216 1.00 92.62 95 PRO A C 1
ATOM 754 O O . PRO A 1 95 ? -14.705 11.167 26.954 1.00 92.62 95 PRO A O 1
ATOM 757 N N . GLY A 1 96 ? -13.049 12.668 27.111 1.00 93.25 96 GLY A N 1
ATOM 758 C CA . GLY A 1 96 ? -11.984 11.763 26.649 1.00 93.25 96 GLY A CA 1
ATOM 759 C C . GLY A 1 96 ? -11.737 11.748 25.133 1.00 93.25 96 GLY A C 1
ATOM 760 O O . GLY A 1 96 ? -10.874 10.998 24.674 1.00 93.25 96 GLY A O 1
ATOM 761 N N . GLN A 1 97 ? -12.411 12.605 24.354 1.00 93.75 97 GLN A N 1
ATOM 762 C CA . GLN A 1 97 ? -12.269 12.694 22.890 1.00 93.75 97 GLN A CA 1
ATOM 763 C C . GLN A 1 97 ? -10.813 12.814 22.408 1.00 93.75 97 GLN A C 1
ATOM 765 O O . GLN A 1 97 ? -10.444 12.208 21.404 1.00 93.75 9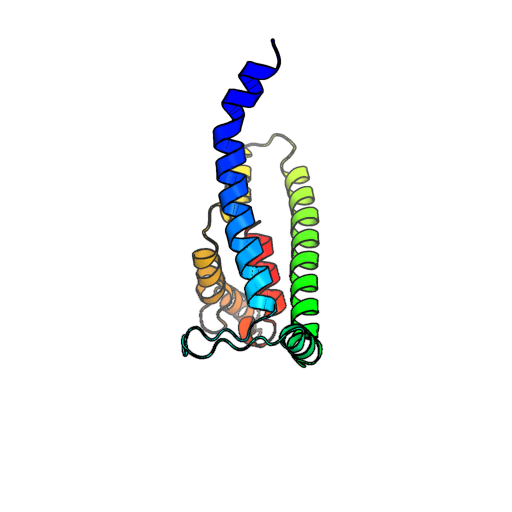7 GLN A O 1
ATOM 770 N N . GLY A 1 98 ? -9.963 13.551 23.132 1.00 92.75 98 GLY A N 1
ATOM 771 C CA . GLY A 1 98 ? -8.542 13.685 22.794 1.00 92.75 98 GLY A CA 1
ATOM 772 C C . GLY A 1 98 ? -7.790 12.350 22.813 1.00 92.75 98 GLY A C 1
ATOM 773 O O . GLY A 1 98 ? -7.042 12.061 21.884 1.00 92.75 98 GLY A O 1
ATOM 774 N N . ILE A 1 99 ? -8.039 11.505 23.819 1.00 95.44 99 ILE A N 1
ATOM 775 C CA . ILE A 1 99 ? -7.404 10.183 23.938 1.00 95.44 99 ILE A CA 1
ATOM 776 C C . ILE A 1 99 ? -7.871 9.279 22.798 1.00 95.44 99 ILE A C 1
ATOM 778 O O . ILE A 1 99 ? -7.048 8.641 22.147 1.00 95.44 99 ILE A O 1
ATOM 782 N N . VAL A 1 100 ? -9.176 9.272 22.509 1.00 94.94 100 VAL A N 1
ATOM 783 C CA . VAL A 1 100 ? -9.740 8.473 21.412 1.00 94.94 100 VAL A CA 1
ATOM 784 C C . VAL A 1 100 ? -9.124 8.873 20.071 1.00 94.94 100 VAL A C 1
ATOM 786 O O . VAL A 1 100 ? -8.677 8.002 19.332 1.00 94.94 100 VAL A O 1
ATOM 789 N N . ARG A 1 101 ? -9.014 10.175 19.772 1.00 93.19 101 ARG A N 1
ATOM 790 C CA . ARG A 1 101 ? -8.375 10.652 18.531 1.00 93.19 101 ARG A CA 1
ATOM 791 C C . ARG A 1 101 ? -6.915 10.212 18.421 1.00 93.19 101 ARG A C 1
ATOM 793 O O . ARG A 1 101 ? -6.495 9.786 17.351 1.00 93.19 101 ARG A O 1
ATOM 800 N N . VAL A 1 102 ? -6.155 10.277 19.516 1.00 94.00 102 VAL A N 1
ATOM 801 C CA . VAL A 1 102 ? -4.756 9.820 19.535 1.00 94.00 102 VAL A CA 1
ATOM 802 C C . VAL A 1 102 ? -4.666 8.313 19.290 1.00 94.00 102 VAL A C 1
ATOM 804 O O . VAL A 1 102 ? -3.849 7.887 18.479 1.00 94.00 102 VAL A O 1
ATOM 807 N N . LEU A 1 103 ? -5.519 7.510 19.932 1.00 94.06 103 LEU A N 1
ATOM 808 C CA . LEU A 1 103 ? -5.548 6.060 19.724 1.00 94.06 103 LEU A CA 1
ATOM 809 C C . LEU A 1 103 ? -5.937 5.688 18.288 1.00 94.06 103 LEU A C 1
ATOM 811 O O . LEU A 1 103 ? -5.316 4.796 17.720 1.00 94.06 103 LEU A O 1
ATOM 815 N N . LEU A 1 104 ? -6.898 6.392 17.683 1.00 93.38 104 LEU A N 1
ATOM 816 C CA . LEU A 1 104 ? -7.314 6.150 16.297 1.00 93.38 104 LEU A CA 1
ATOM 817 C C . LEU A 1 104 ? -6.213 6.467 15.279 1.00 93.38 104 LEU A C 1
ATOM 819 O O . LEU A 1 104 ? -6.088 5.755 14.292 1.00 93.38 104 LEU A O 1
ATOM 823 N N . ILE A 1 105 ? -5.402 7.501 15.522 1.00 91.88 105 ILE A N 1
ATOM 824 C CA . ILE A 1 105 ? -4.290 7.883 14.631 1.00 91.88 105 ILE A CA 1
ATOM 825 C C . ILE A 1 105 ? -3.016 7.079 14.958 1.00 91.88 105 ILE A C 1
ATOM 827 O O . ILE A 1 105 ? -2.086 7.030 14.159 1.00 91.88 105 ILE A O 1
ATOM 831 N N . SER A 1 106 ? -2.952 6.415 16.119 1.00 93.69 106 SER A N 1
ATOM 832 C CA . SER A 1 106 ? -1.759 5.683 16.564 1.00 93.69 106 SER A CA 1
ATOM 833 C C . SER A 1 106 ? -1.188 4.656 15.567 1.00 93.69 106 SER A C 1
ATOM 835 O O . SER A 1 106 ? 0.042 4.608 15.464 1.00 93.69 106 SER A O 1
ATOM 837 N N . PRO A 1 107 ? -1.991 3.892 14.790 1.00 91.38 107 PRO A N 1
ATOM 838 C CA . PRO A 1 107 ? -1.458 2.908 13.844 1.00 91.38 107 PRO A CA 1
ATOM 839 C C . PRO A 1 107 ? -0.549 3.523 12.777 1.00 91.38 107 PRO A C 1
ATOM 841 O O . PRO A 1 107 ? 0.446 2.910 12.393 1.00 91.38 107 PRO A O 1
ATOM 844 N N . PHE A 1 108 ? -0.817 4.768 12.376 1.00 92.88 108 PHE A N 1
ATOM 845 C CA . PHE A 1 108 ? -0.020 5.499 11.390 1.00 92.88 108 PHE A CA 1
ATOM 846 C C . PHE A 1 108 ? 1.439 5.701 11.832 1.00 92.88 108 PHE A C 1
ATOM 848 O O . PHE A 1 108 ? 2.345 5.773 11.002 1.00 92.88 108 PHE A O 1
ATOM 855 N N . PHE A 1 109 ? 1.695 5.761 13.142 1.00 93.31 109 PHE A N 1
ATOM 856 C CA . PHE A 1 109 ? 3.050 5.917 13.679 1.00 93.31 109 PHE A CA 1
ATOM 857 C C . PHE A 1 109 ? 3.837 4.601 13.733 1.00 93.31 109 PHE A C 1
ATOM 859 O O . PHE A 1 109 ? 5.041 4.615 14.005 1.00 93.31 109 PHE A O 1
ATOM 866 N N . VAL A 1 110 ? 3.193 3.460 13.473 1.00 93.94 110 VAL A N 1
ATOM 867 C CA . VAL A 1 110 ? 3.865 2.160 13.427 1.00 93.94 110 VAL A CA 1
ATOM 868 C C . VAL A 1 110 ? 4.615 2.028 12.101 1.00 93.94 110 VAL A C 1
ATOM 870 O O . VAL A 1 110 ? 4.051 2.180 11.019 1.00 93.94 110 VAL A O 1
ATOM 873 N N . MET A 1 111 ? 5.910 1.710 12.166 1.00 95.75 111 MET A N 1
ATOM 874 C CA . MET A 1 111 ? 6.712 1.462 10.964 1.00 95.75 111 MET A CA 1
ATOM 875 C C . MET A 1 111 ? 6.164 0.251 10.185 1.00 95.75 111 MET A C 1
ATOM 877 O O . MET A 1 111 ? 5.876 -0.770 10.814 1.00 95.75 111 MET A O 1
ATOM 881 N N . PRO A 1 112 ? 6.108 0.279 8.836 1.00 92.94 112 PRO A N 1
ATOM 882 C CA . PRO A 1 112 ? 5.541 -0.818 8.040 1.00 92.94 112 PRO A CA 1
ATOM 883 C C . PRO A 1 112 ? 6.138 -2.201 8.344 1.00 92.94 112 PRO A C 1
ATOM 885 O O . PRO A 1 112 ? 5.414 -3.187 8.429 1.00 92.94 112 PRO A O 1
ATOM 888 N N . ALA A 1 113 ? 7.453 -2.280 8.575 1.00 94.62 113 ALA A N 1
ATOM 889 C CA . ALA A 1 113 ? 8.113 -3.537 8.930 1.00 94.62 113 ALA A CA 1
ATOM 890 C C . ALA A 1 113 ? 7.657 -4.079 10.298 1.00 94.62 113 ALA A C 1
ATOM 892 O O . ALA A 1 113 ? 7.444 -5.279 10.452 1.00 94.62 113 ALA A O 1
ATOM 893 N N . VAL A 1 114 ? 7.465 -3.197 11.285 1.00 95.62 114 VAL A N 1
ATOM 894 C CA . VAL A 1 114 ? 6.965 -3.572 12.618 1.00 95.62 114 VAL A CA 1
ATOM 895 C C . VAL A 1 114 ? 5.501 -3.989 12.533 1.00 95.62 114 VAL A C 1
ATOM 897 O O . VAL A 1 114 ? 5.138 -5.016 13.100 1.00 95.62 114 VAL A O 1
ATOM 900 N N . ASN A 1 115 ? 4.687 -3.248 11.772 1.00 95.44 115 ASN A N 1
ATOM 901 C CA . ASN A 1 115 ? 3.298 -3.604 11.488 1.00 95.44 115 ASN A CA 1
ATOM 902 C C . ASN A 1 115 ? 3.212 -5.023 10.898 1.00 95.44 115 ASN A C 1
ATOM 904 O O . ASN A 1 115 ? 2.455 -5.860 11.387 1.00 95.44 115 ASN A O 1
ATOM 908 N N . ALA A 1 116 ? 4.069 -5.330 9.917 1.00 94.00 116 ALA A N 1
ATOM 909 C CA . ALA A 1 116 ? 4.114 -6.644 9.288 1.00 94.00 116 ALA A CA 1
ATOM 910 C C . ALA A 1 116 ? 4.393 -7.782 10.283 1.00 94.00 116 ALA A C 1
ATOM 912 O O . ALA A 1 116 ? 3.703 -8.802 10.275 1.00 94.00 116 ALA A O 1
ATOM 913 N N . LEU A 1 117 ? 5.381 -7.601 11.162 1.00 94.94 117 LEU A N 1
ATOM 914 C CA . LEU A 1 117 ? 5.743 -8.601 12.167 1.00 94.94 117 LEU A CA 1
ATOM 915 C C . LEU A 1 117 ? 4.679 -8.743 13.260 1.00 94.94 117 LEU A C 1
ATOM 917 O O . LEU A 1 117 ? 4.366 -9.868 13.650 1.00 94.94 117 LEU A O 1
ATOM 921 N N . LEU A 1 118 ? 4.106 -7.629 13.724 1.00 95.50 118 LEU A N 1
ATOM 922 C CA . LEU A 1 118 ? 3.050 -7.623 14.736 1.00 95.50 118 LEU A CA 1
ATOM 923 C C . LEU A 1 118 ? 1.842 -8.421 14.251 1.00 95.50 118 LEU A C 1
ATOM 925 O O . LEU A 1 118 ? 1.388 -9.340 14.933 1.00 95.50 118 LEU A O 1
ATOM 929 N N . TRP A 1 119 ? 1.355 -8.129 13.048 1.00 95.94 119 TRP A N 1
ATOM 930 C CA . TRP A 1 119 ? 0.208 -8.846 12.507 1.00 95.94 119 TRP A CA 1
ATOM 931 C C . TRP A 1 119 ? 0.530 -10.303 12.198 1.00 95.94 119 TRP A C 1
ATOM 933 O O . TRP A 1 119 ? -0.228 -11.174 12.612 1.00 95.94 119 TRP A O 1
ATOM 943 N N . LYS A 1 120 ? 1.666 -10.596 11.556 1.00 93.62 120 LYS A N 1
ATOM 944 C CA . LYS A 1 120 ? 2.047 -11.974 11.210 1.00 93.62 120 LYS A CA 1
ATOM 945 C C . LYS A 1 120 ? 2.237 -12.867 12.439 1.00 93.62 120 LYS A C 1
ATOM 947 O O . LYS A 1 120 ? 1.798 -14.014 12.430 1.00 93.62 120 LYS A O 1
ATOM 952 N N . HIS A 1 121 ? 2.927 -12.377 13.469 1.00 93.50 121 HIS A N 1
ATOM 953 C CA . HIS A 1 121 ? 3.319 -13.201 14.615 1.00 93.50 121 HIS A CA 1
ATOM 954 C C . HIS A 1 121 ? 2.358 -13.088 15.793 1.00 93.50 121 HIS A C 1
ATOM 956 O O . HIS A 1 121 ? 2.008 -14.108 16.375 1.00 93.50 121 HIS A O 1
ATOM 962 N N . MET A 1 122 ? 1.924 -11.880 16.154 1.00 94.62 122 MET A N 1
ATOM 963 C CA . MET A 1 122 ? 1.100 -11.685 17.349 1.00 94.62 122 MET A CA 1
ATOM 964 C C . MET A 1 122 ? -0.393 -11.832 17.051 1.00 94.62 122 MET A C 1
ATOM 966 O O . MET A 1 122 ? -1.116 -12.384 17.873 1.00 94.62 122 MET A O 1
ATOM 970 N N . MET A 1 123 ? -0.877 -11.351 15.900 1.00 95.25 123 MET A N 1
ATOM 971 C CA . MET A 1 123 ? -2.316 -11.376 15.592 1.00 95.25 123 MET A CA 1
ATOM 972 C C . MET A 1 123 ? -2.734 -12.649 14.846 1.00 95.25 123 MET A C 1
ATOM 974 O O . MET A 1 123 ? -3.572 -13.400 15.337 1.00 95.25 123 MET A O 1
ATOM 978 N N . MET A 1 124 ? -2.150 -12.892 13.670 1.00 96.00 124 MET A N 1
ATOM 979 C CA . MET A 1 124 ? -2.618 -13.851 12.658 1.00 96.00 124 MET A CA 1
ATOM 980 C C . MET A 1 124 ? -1.926 -15.219 12.707 1.00 96.00 124 MET A C 1
ATOM 982 O O . MET A 1 124 ? -2.187 -16.059 11.851 1.00 96.00 124 MET A O 1
ATOM 986 N N . ASN A 1 125 ? -1.050 -15.476 13.682 1.00 95.19 125 ASN A N 1
ATOM 987 C CA . ASN A 1 125 ? -0.415 -16.785 13.801 1.00 95.19 125 ASN A CA 1
ATOM 988 C C . ASN A 1 125 ? -1.447 -17.856 14.228 1.00 95.19 125 ASN A C 1
ATOM 990 O O . ASN A 1 125 ? -2.073 -17.690 15.276 1.00 95.19 125 ASN A O 1
ATOM 994 N N . PRO A 1 126 ? -1.604 -18.975 13.495 1.00 93.81 126 PRO A N 1
ATOM 995 C CA . PRO A 1 126 ? -2.634 -19.977 13.793 1.00 93.81 126 PRO A CA 1
ATOM 996 C C . PRO A 1 126 ? -2.350 -20.804 15.061 1.00 93.81 126 PRO A C 1
ATOM 998 O O . PRO A 1 126 ? -3.246 -21.464 15.592 1.00 93.81 126 PRO A O 1
ATOM 1001 N N . ILE A 1 127 ? -1.111 -20.786 15.566 1.00 92.12 127 ILE A N 1
ATOM 1002 C CA . ILE A 1 127 ? -0.675 -21.577 16.724 1.00 92.12 127 ILE A CA 1
ATOM 1003 C C . ILE A 1 127 ? -0.836 -20.783 18.024 1.00 92.12 127 ILE A C 1
ATOM 1005 O O . ILE A 1 127 ? -1.398 -21.316 18.980 1.00 92.12 127 ILE A O 1
ATOM 1009 N N . TYR A 1 128 ? -0.367 -19.537 18.071 1.00 92.31 128 TYR A N 1
ATOM 1010 C CA . TYR A 1 128 ? -0.310 -18.732 19.304 1.00 92.31 128 TYR A CA 1
ATOM 1011 C C . TYR A 1 128 ? -0.758 -17.273 19.121 1.00 92.31 128 TYR A C 1
ATOM 1013 O O . TYR A 1 128 ? -0.537 -16.445 20.002 1.00 92.31 128 TYR A O 1
ATOM 1021 N N . GLY A 1 129 ? -1.324 -16.925 17.964 1.00 93.94 129 GLY A N 1
ATOM 1022 C CA . GLY A 1 129 ? -1.807 -15.574 17.704 1.00 93.94 129 GLY A CA 1
ATOM 1023 C C . GLY A 1 129 ? -3.123 -15.284 18.421 1.00 93.94 129 GLY A C 1
ATOM 1024 O O . GLY A 1 129 ? -3.942 -16.178 18.637 1.00 93.94 129 GLY A O 1
ATOM 1025 N N . ILE A 1 130 ? -3.369 -14.006 18.714 1.00 95.75 130 ILE A N 1
ATOM 1026 C CA . ILE A 1 130 ? -4.590 -13.559 19.402 1.00 95.75 130 ILE A CA 1
ATOM 1027 C C . ILE A 1 130 ? -5.852 -13.989 18.639 1.00 95.75 130 ILE A C 1
ATOM 1029 O O . ILE A 1 130 ? -6.822 -14.427 19.252 1.00 95.75 130 ILE A O 1
ATOM 1033 N N . LEU A 1 131 ? -5.852 -13.915 17.302 1.00 94.81 131 LEU A N 1
ATOM 1034 C CA . LEU A 1 131 ? -7.015 -14.319 16.504 1.00 94.81 131 LEU A CA 1
ATOM 1035 C C . LEU A 1 131 ? -7.267 -15.833 16.567 1.00 94.81 131 LEU A C 1
ATOM 1037 O O . LEU A 1 131 ? -8.419 -16.263 16.534 1.00 94.81 131 LEU A O 1
ATOM 1041 N N . ALA A 1 132 ? -6.211 -16.641 16.698 1.00 95.06 132 ALA A N 1
ATOM 1042 C CA . ALA A 1 132 ? -6.339 -18.084 16.872 1.00 95.06 132 ALA A CA 1
ATOM 1043 C C . ALA A 1 132 ? -6.959 -18.432 18.229 1.00 95.06 132 ALA A C 1
ATOM 1045 O O . ALA A 1 132 ? -7.837 -19.293 18.300 1.00 95.06 132 ALA A O 1
ATOM 1046 N N . ASP A 1 133 ? -6.554 -17.735 19.291 1.00 94.88 133 ASP A N 1
ATOM 1047 C CA . ASP A 1 133 ? -7.133 -17.920 20.623 1.00 94.88 133 ASP A CA 1
ATOM 1048 C C . ASP A 1 133 ? -8.607 -17.509 20.661 1.00 94.88 133 ASP A C 1
ATOM 1050 O O . ASP A 1 133 ? -9.428 -18.228 21.235 1.00 94.88 133 ASP A O 1
ATOM 1054 N N . VAL A 1 134 ? -8.969 -16.421 19.970 1.00 95.12 134 VAL A N 1
ATOM 1055 C CA . VAL A 1 134 ? -10.373 -16.031 19.779 1.00 95.12 134 VAL A CA 1
ATOM 1056 C C . VAL A 1 134 ? -11.149 -17.142 19.067 1.00 95.12 134 VAL A C 1
ATOM 1058 O O . VAL A 1 134 ? -12.203 -17.540 19.555 1.00 95.12 134 VAL A O 1
ATOM 1061 N N . TRP A 1 135 ? -10.639 -17.710 17.969 1.00 94.56 135 TRP A N 1
ATOM 1062 C CA . TRP A 1 135 ? -11.325 -18.818 17.289 1.00 94.56 135 TRP A CA 1
ATOM 1063 C C . TRP A 1 135 ? -11.524 -20.043 18.176 1.00 94.56 135 TRP A C 1
ATOM 1065 O O . TRP A 1 135 ? -12.630 -20.588 18.229 1.00 94.56 135 TRP A O 1
ATOM 1075 N N . ARG A 1 136 ? -10.485 -20.445 18.910 1.00 95.12 136 ARG A N 1
ATOM 1076 C CA . ARG A 1 136 ? -10.553 -21.588 19.830 1.00 95.12 136 ARG A CA 1
ATOM 1077 C C . ARG A 1 136 ? -11.541 -21.354 20.963 1.00 95.12 136 ARG A C 1
ATOM 1079 O O . ARG A 1 136 ? -12.237 -22.291 21.343 1.00 95.12 136 ARG A O 1
ATOM 1086 N N . ALA A 1 137 ? -11.646 -20.124 21.467 1.00 95.25 137 ALA A N 1
ATOM 1087 C CA . ALA A 1 137 ? -12.622 -19.770 22.497 1.00 95.25 137 ALA A CA 1
ATOM 1088 C C . ALA A 1 137 ? -14.071 -20.004 22.032 1.00 95.25 137 ALA A C 1
ATOM 1090 O O . ALA A 1 137 ? -14.920 -20.381 22.837 1.00 95.25 137 ALA A O 1
ATOM 1091 N N . PHE A 1 138 ? -14.342 -19.853 20.733 1.00 95.56 138 PHE A N 1
ATOM 1092 C CA . PHE A 1 138 ? -15.634 -20.172 20.116 1.00 95.56 138 PHE A CA 1
ATOM 1093 C C . PHE A 1 138 ? -15.723 -21.612 19.570 1.00 95.56 138 PHE A C 1
ATOM 1095 O O . PHE A 1 138 ? -16.700 -21.955 18.907 1.00 95.56 138 PHE A O 1
ATOM 1102 N N . GLY A 1 139 ? -14.730 -22.468 19.837 1.00 94.00 139 GLY A N 1
ATOM 1103 C CA . GLY A 1 139 ? -14.696 -23.862 19.379 1.00 94.00 139 GLY A CA 1
ATOM 1104 C C . GLY A 1 139 ? -14.393 -24.046 17.886 1.00 94.00 139 GLY A C 1
ATOM 1105 O O . GLY A 1 139 ? -14.595 -25.140 17.359 1.00 94.00 139 GLY A O 1
ATOM 1106 N N . ALA A 1 140 ? -13.922 -23.004 17.195 1.00 94.06 140 ALA A N 1
ATOM 1107 C CA . ALA A 1 140 ? -13.562 -23.051 15.780 1.00 94.06 140 ALA A CA 1
ATOM 1108 C C . ALA A 1 140 ? -12.074 -23.389 15.572 1.00 94.06 140 ALA A C 1
ATOM 1110 O O . ALA A 1 140 ? -11.232 -23.164 16.445 1.00 94.06 140 ALA A O 1
ATOM 1111 N N . GLN A 1 141 ? -11.743 -23.916 14.389 1.00 93.12 141 GLN A N 1
ATOM 1112 C CA . GLN A 1 141 ? -10.356 -24.139 13.976 1.00 93.12 141 GLN A CA 1
ATOM 1113 C C . GLN A 1 141 ? -9.705 -22.812 13.559 1.00 93.12 141 GLN A C 1
ATOM 1115 O O . GLN A 1 141 ? -10.311 -22.074 12.778 1.00 93.12 141 GLN A O 1
ATOM 1120 N N . PRO A 1 142 ? -8.487 -22.499 14.041 1.00 92.88 142 PRO A N 1
ATOM 1121 C CA . PRO A 1 142 ? -7.757 -21.332 13.573 1.00 92.88 142 PRO A CA 1
ATOM 1122 C C . PRO A 1 142 ? -7.423 -21.404 12.078 1.00 92.88 142 PRO A C 1
ATOM 1124 O O . PRO A 1 142 ? -6.925 -22.424 11.612 1.00 92.88 142 PRO A O 1
ATOM 1127 N N . VAL A 1 143 ? -7.652 -20.317 11.343 1.00 92.56 143 VAL A N 1
ATOM 1128 C CA . VAL A 1 143 ? -7.252 -20.168 9.932 1.00 92.56 143 VAL A CA 1
ATOM 1129 C C . VAL A 1 143 ? -5.799 -19.719 9.843 1.00 92.56 143 VAL A C 1
ATOM 1131 O O . VAL A 1 143 ? -5.365 -18.832 10.589 1.00 92.56 143 VAL A O 1
ATOM 1134 N N . ASP A 1 144 ? -5.067 -20.281 8.884 1.00 93.69 144 ASP A N 1
ATOM 1135 C CA . ASP A 1 144 ? -3.747 -19.788 8.512 1.00 93.69 144 ASP A CA 1
ATOM 1136 C C . ASP A 1 144 ? -3.882 -18.667 7.475 1.00 93.69 144 ASP A C 1
ATOM 1138 O O . ASP A 1 144 ? -3.853 -18.877 6.265 1.00 93.69 144 ASP A O 1
ATOM 1142 N N . TRP A 1 145 ? -4.057 -17.441 7.966 1.00 93.50 145 TRP A N 1
ATOM 1143 C CA . TRP A 1 145 ? -4.292 -16.256 7.141 1.00 93.50 145 TRP A CA 1
ATOM 11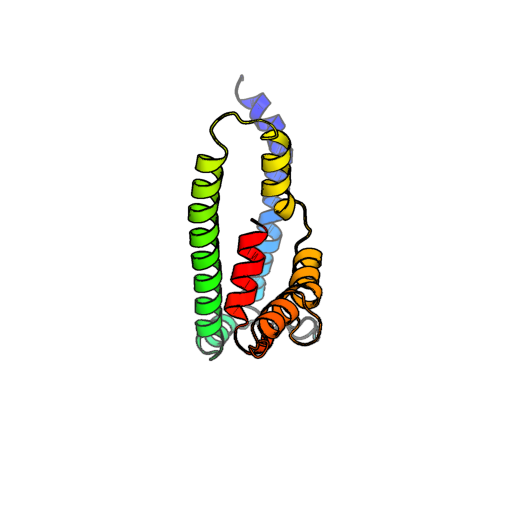44 C C . TRP A 1 145 ? -3.237 -16.060 6.040 1.00 93.50 145 TRP A C 1
ATOM 1146 O O . TRP A 1 145 ? -3.584 -15.682 4.925 1.00 93.50 145 TRP A O 1
ATOM 1156 N N . MET A 1 146 ? -1.963 -16.339 6.335 1.00 91.81 146 MET A N 1
ATOM 1157 C CA . MET A 1 146 ? -0.852 -16.085 5.408 1.00 91.81 146 MET A CA 1
ATOM 1158 C C . MET A 1 146 ? -0.771 -17.119 4.285 1.00 91.81 146 MET A C 1
ATOM 1160 O O . MET A 1 146 ? -0.225 -16.818 3.225 1.00 91.81 146 MET A O 1
ATOM 1164 N N . THR A 1 147 ? -1.290 -18.323 4.518 1.00 94.25 147 THR A N 1
ATOM 1165 C CA . THR A 1 147 ? -1.301 -19.406 3.531 1.00 94.25 147 THR A CA 1
ATOM 1166 C C . THR A 1 147 ? -2.622 -19.454 2.775 1.00 94.25 147 THR A C 1
ATOM 1168 O O . THR A 1 147 ? -2.611 -19.520 1.547 1.00 94.25 147 THR A O 1
ATOM 1171 N N . ASP A 1 148 ? -3.745 -19.357 3.484 1.00 94.31 148 ASP A N 1
ATOM 1172 C CA . ASP A 1 148 ? -5.076 -19.537 2.902 1.00 94.31 148 ASP A CA 1
ATOM 1173 C C . ASP A 1 148 ? -5.623 -18.241 2.285 1.00 94.31 148 ASP A C 1
ATOM 1175 O O . ASP A 1 148 ? -6.331 -18.278 1.279 1.00 94.31 148 ASP A O 1
ATOM 1179 N N . LEU A 1 149 ? -5.308 -17.080 2.876 1.00 95.38 149 LEU A N 1
ATOM 1180 C CA . LEU A 1 149 ? -5.881 -15.777 2.509 1.00 95.38 149 LEU A CA 1
ATOM 1181 C C . LEU A 1 149 ? -4.830 -14.643 2.417 1.00 95.38 149 LEU A C 1
ATOM 1183 O O . LEU A 1 149 ? -5.080 -13.540 2.917 1.00 95.38 149 LEU A O 1
ATOM 1187 N N . PRO A 1 150 ? -3.682 -14.841 1.736 1.00 95.50 150 PRO A N 1
ATOM 1188 C CA . PRO A 1 150 ? -2.534 -13.929 1.805 1.00 95.50 150 PRO A CA 1
ATOM 1189 C C . PRO A 1 150 ? -2.866 -12.489 1.394 1.00 95.50 150 PRO A C 1
ATOM 1191 O O . PRO A 1 150 ? -2.489 -11.537 2.079 1.00 95.50 150 PRO A O 1
ATOM 1194 N N . LEU A 1 151 ? -3.607 -12.311 0.293 1.00 96.06 151 LEU A N 1
ATOM 1195 C CA . LEU A 1 151 ? -3.988 -10.982 -0.193 1.00 96.06 151 LEU A CA 1
ATOM 1196 C C . LEU A 1 151 ? -4.891 -10.259 0.814 1.00 96.06 151 LEU A C 1
ATOM 1198 O O . LEU A 1 151 ? -4.683 -9.080 1.096 1.00 96.06 151 LEU A O 1
ATOM 1202 N N . PHE A 1 152 ? -5.867 -10.970 1.384 1.00 96.31 152 P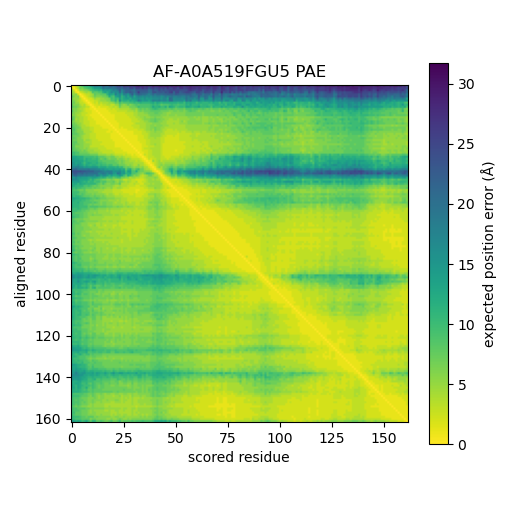HE A N 1
ATOM 1203 C CA . PHE A 1 152 ? -6.772 -10.406 2.381 1.00 96.31 152 PHE A CA 1
ATOM 1204 C C . PHE A 1 152 ? -6.019 -9.997 3.650 1.00 96.31 152 PHE A C 1
ATOM 1206 O O . PHE A 1 152 ? -6.276 -8.923 4.193 1.00 96.31 152 PHE A O 1
ATOM 1213 N N . SER A 1 153 ? -5.053 -10.807 4.095 1.00 95.94 153 SER A N 1
ATOM 1214 C CA . SER A 1 153 ? -4.213 -10.463 5.242 1.00 95.94 153 SER A CA 1
ATOM 1215 C C . SER A 1 153 ? -3.474 -9.152 5.023 1.00 95.94 153 SER A C 1
ATOM 1217 O O . SER A 1 153 ? -3.550 -8.262 5.867 1.00 95.94 153 SER A O 1
ATOM 1219 N N . VAL A 1 154 ? -2.815 -8.997 3.871 1.00 96.12 154 VAL A N 1
ATOM 1220 C CA . VAL A 1 154 ? -2.079 -7.768 3.550 1.00 96.12 154 VAL A CA 1
ATOM 1221 C C . VAL A 1 154 ? -3.028 -6.573 3.449 1.00 96.12 154 VAL A C 1
ATOM 1223 O O . VAL A 1 154 ? -2.714 -5.517 3.993 1.00 96.12 154 VAL A O 1
ATOM 1226 N N . ILE A 1 155 ? -4.202 -6.731 2.827 1.00 97.31 155 ILE A N 1
ATOM 1227 C CA . ILE A 1 155 ? -5.221 -5.670 2.759 1.00 97.31 155 ILE A CA 1
ATOM 1228 C C . ILE A 1 155 ? -5.598 -5.196 4.162 1.00 97.31 155 ILE A C 1
ATOM 1230 O O . ILE A 1 155 ? -5.591 -3.995 4.412 1.00 97.31 155 ILE A O 1
ATOM 1234 N N . LEU A 1 156 ? -5.887 -6.115 5.084 1.00 95.94 156 LEU A N 1
ATOM 1235 C CA . LEU A 1 156 ? -6.303 -5.772 6.443 1.00 95.94 156 LEU A CA 1
ATOM 1236 C C . LEU A 1 156 ? -5.173 -5.089 7.227 1.00 95.94 156 LEU A C 1
ATOM 1238 O O . LEU A 1 156 ? -5.405 -4.087 7.901 1.00 95.94 156 LEU A O 1
ATOM 1242 N N . MET A 1 157 ? -3.942 -5.582 7.088 1.00 95.69 157 MET A N 1
ATOM 1243 C CA . MET A 1 157 ? -2.754 -5.015 7.736 1.00 95.69 157 MET A CA 1
ATOM 1244 C C . MET A 1 157 ? -2.446 -3.596 7.259 1.00 95.69 157 MET A C 1
ATOM 1246 O O . MET A 1 157 ? -2.095 -2.734 8.068 1.00 95.69 157 MET A O 1
ATOM 1250 N N . VAL A 1 158 ? -2.560 -3.355 5.951 1.00 95.75 158 VAL A N 1
ATOM 1251 C CA . VAL A 1 158 ? -2.330 -2.037 5.352 1.00 95.75 158 VAL A CA 1
ATOM 1252 C C . VAL A 1 158 ? -3.490 -1.105 5.689 1.00 95.75 158 VAL A C 1
ATOM 1254 O O . VAL A 1 158 ? -3.247 0.002 6.150 1.00 95.75 158 VAL A O 1
ATOM 1257 N N . ALA A 1 159 ? -4.739 -1.547 5.540 1.00 96.00 159 ALA A N 1
ATOM 1258 C CA . ALA A 1 159 ? -5.909 -0.726 5.847 1.00 96.00 159 ALA A CA 1
ATOM 1259 C C . ALA A 1 159 ? -6.024 -0.356 7.333 1.00 96.00 159 ALA A C 1
ATOM 1261 O O . ALA A 1 159 ? -6.630 0.654 7.653 1.00 96.00 159 ALA A O 1
ATOM 1262 N N . TRP A 1 160 ? -5.460 -1.151 8.246 1.00 95.12 160 TRP A N 1
ATOM 1263 C CA . TRP A 1 160 ? -5.379 -0.782 9.662 1.00 95.12 160 TRP A CA 1
ATOM 1264 C C . TRP A 1 160 ? -4.304 0.277 9.946 1.00 95.12 160 TRP A C 1
ATOM 1266 O O . TRP A 1 160 ? -4.446 1.059 10.882 1.00 95.12 160 TRP A O 1
ATOM 1276 N N . GLN A 1 161 ? -3.217 0.288 9.170 1.00 94.44 161 GLN A N 1
ATOM 1277 C CA . GLN A 1 161 ? -2.101 1.215 9.362 1.00 94.44 161 GLN A CA 1
ATOM 1278 C C . GLN A 1 161 ? -2.409 2.640 8.862 1.00 94.44 161 GLN A C 1
ATOM 1280 O O . GLN A 1 161 ? -1.812 3.591 9.369 1.00 94.44 161 GLN A O 1
ATOM 1285 N N . TRP A 1 162 ? -3.293 2.777 7.871 1.00 89.44 162 TRP A N 1
ATOM 1286 C CA . TRP A 1 162 ? -3.632 4.034 7.190 1.00 89.44 162 TRP A CA 1
ATOM 1287 C C . TRP A 1 162 ? -5.026 4.533 7.555 1.00 89.44 162 TRP A C 1
ATOM 1289 O O . TRP A 1 162 ? -5.154 5.758 7.772 1.00 89.44 162 TRP A O 1
#

Secondary structure (DSSP, 8-state):
-TTHHHHHHHHHHHHHHHHHHHHHHHHHHHHHTEEE-TT-TT-EEE-TTHHHHHHHH-TTHHHHHHHHHHHHHHHHHHHHHHHHHHHHHTTS--TTHHHHHHHHHGGGGS-HHHHHHIIIIIIS-TTT-HHHHHHHHTTPPPP-HHHHSHHHHHHHHHHHH-

Solvent-accessible surface area (backbone atoms only — not comparable to full-atom values): 9083 Å² total; per-residue (Å²): 117,92,68,52,62,64,50,64,69,44,41,65,60,54,51,50,54,48,52,65,52,49,53,59,48,54,50,51,58,54,52,53,31,31,45,78,42,90,92,44,80,85,57,71,49,82,44,55,62,50,55,58,52,51,50,74,68,37,84,64,42,64,60,52,52,51,53,51,51,51,40,52,53,50,24,52,53,50,33,52,56,50,49,51,52,51,48,60,72,64,63,65,92,56,95,63,49,71,58,53,54,50,60,72,53,45,42,59,76,51,53,70,72,57,48,52,49,44,42,53,54,52,34,46,22,47,88,79,4,56,56,20,54,54,29,46,76,75,72,43,82,49,62,50,37,75,78,79,36,43,68,60,46,51,30,52,58,50,34,63,34,100

pLDDT: mean 92.42, std 6.95, range [56.72, 98.38]